Protein AF-A0A8T7LBQ7-F1 (afdb_monomer)

Structure (mmCIF, N/CA/C/O backbone):
data_AF-A0A8T7LBQ7-F1
#
_entry.id   AF-A0A8T7LBQ7-F1
#
loop_
_atom_site.group_PDB
_atom_site.id
_atom_site.type_symbol
_atom_site.label_atom_id
_atom_site.label_alt_id
_atom_site.label_comp_id
_atom_site.label_asym_id
_atom_site.label_entity_id
_atom_site.label_seq_id
_atom_site.pdbx_PDB_ins_code
_atom_site.Cartn_x
_atom_site.Cartn_y
_atom_site.Cartn_z
_atom_site.occupancy
_atom_site.B_iso_or_equiv
_atom_site.auth_seq_id
_atom_site.auth_comp_id
_atom_site.auth_asym_id
_atom_site.auth_atom_id
_atom_site.pdbx_PDB_model_num
ATOM 1 N N . MET A 1 1 ? 9.293 5.428 31.052 1.00 44.25 1 MET A N 1
ATOM 2 C CA . MET A 1 1 ? 8.339 4.884 30.062 1.00 44.25 1 MET A CA 1
ATOM 3 C C . MET A 1 1 ? 6.969 4.914 30.709 1.00 44.25 1 MET A C 1
ATOM 5 O O . MET A 1 1 ? 6.793 4.224 31.703 1.00 44.25 1 MET A O 1
ATOM 9 N N . SER A 1 2 ? 6.061 5.776 30.248 1.00 57.84 2 SER A N 1
ATOM 10 C CA . SER A 1 2 ? 4.693 5.809 30.782 1.00 57.84 2 SER A CA 1
ATOM 11 C C . SER A 1 2 ? 4.003 4.496 30.410 1.00 57.84 2 SER A C 1
ATOM 13 O O . SER A 1 2 ? 3.991 4.146 29.229 1.00 57.84 2 SER A O 1
ATOM 15 N N . GLN A 1 3 ? 3.502 3.739 31.390 1.00 71.19 3 GLN A N 1
ATOM 16 C CA . GLN A 1 3 ? 2.643 2.592 31.101 1.00 71.19 3 GLN A CA 1
ATOM 17 C C . GLN A 1 3 ? 1.387 3.124 30.405 1.00 71.19 3 GLN A C 1
ATOM 19 O O . GLN A 1 3 ? 0.702 3.990 30.947 1.00 71.19 3 GLN A O 1
ATOM 24 N N . LEU A 1 4 ? 1.126 2.655 29.182 1.00 71.69 4 LEU A N 1
ATOM 25 C CA . LEU A 1 4 ? -0.116 2.968 28.479 1.00 71.69 4 LEU A CA 1
ATOM 26 C C . LEU A 1 4 ? -1.288 2.449 29.312 1.00 71.69 4 LEU A C 1
ATOM 28 O O . LEU A 1 4 ? -1.227 1.334 29.835 1.00 71.69 4 LEU A O 1
ATOM 32 N N . ASP A 1 5 ? -2.343 3.248 29.431 1.00 88.44 5 ASP A N 1
ATOM 33 C CA . ASP A 1 5 ? -3.534 2.822 30.147 1.00 88.44 5 ASP A CA 1
ATOM 34 C C . ASP A 1 5 ? -4.197 1.621 29.429 1.00 88.44 5 ASP A C 1
ATOM 36 O O . ASP A 1 5 ? -4.057 1.459 28.206 1.00 88.44 5 ASP A O 1
ATOM 40 N N . PRO A 1 6 ? -4.925 0.756 30.159 1.00 87.94 6 PRO A N 1
ATOM 41 C CA . PRO A 1 6 ? -5.512 -0.457 29.590 1.00 87.94 6 PRO A CA 1
ATOM 42 C C . PRO A 1 6 ? -6.452 -0.218 28.399 1.00 87.94 6 PRO A C 1
ATOM 44 O O . PRO A 1 6 ? -6.547 -1.075 27.517 1.00 87.94 6 PRO A O 1
ATOM 47 N N . VAL A 1 7 ? -7.135 0.931 28.341 1.00 88.19 7 VAL A N 1
ATOM 48 C CA . VAL A 1 7 ? -8.063 1.265 27.250 1.00 88.19 7 VAL A CA 1
ATOM 49 C C . VAL A 1 7 ? -7.281 1.578 25.980 1.00 88.19 7 VAL A C 1
ATOM 51 O O . VAL A 1 7 ? -7.603 1.047 24.912 1.00 88.19 7 VAL A O 1
ATOM 54 N N . THR A 1 8 ? -6.217 2.373 26.093 1.00 88.81 8 THR A N 1
ATOM 55 C CA . THR A 1 8 ? -5.307 2.647 24.976 1.00 88.81 8 THR A CA 1
ATOM 56 C C . THR A 1 8 ? -4.661 1.362 24.463 1.00 88.81 8 THR A C 1
ATOM 58 O O . THR A 1 8 ? -4.664 1.118 23.257 1.00 88.81 8 THR A O 1
ATOM 61 N N . LEU A 1 9 ? -4.189 0.484 25.353 1.00 91.56 9 LEU A N 1
ATOM 62 C CA . LEU A 1 9 ? -3.592 -0.791 24.946 1.00 91.56 9 LEU A CA 1
ATOM 63 C C . LEU A 1 9 ? -4.595 -1.693 24.207 1.00 91.56 9 LEU A C 1
ATOM 65 O O . LEU A 1 9 ? -4.265 -2.249 23.157 1.00 91.56 9 LEU A O 1
ATOM 69 N N . LYS A 1 10 ? -5.830 -1.802 24.715 1.00 92.75 10 LYS A N 1
ATOM 70 C CA . LYS A 1 10 ? -6.910 -2.557 24.059 1.00 92.75 10 LYS A CA 1
ATOM 71 C C . LYS A 1 10 ? -7.192 -2.013 22.657 1.00 92.75 10 LYS A C 1
ATOM 73 O O . LYS A 1 10 ? -7.323 -2.795 21.716 1.00 92.75 10 LYS A O 1
ATOM 78 N N . ARG A 1 11 ? -7.253 -0.686 22.506 1.00 93.69 11 ARG A N 1
ATOM 79 C CA . ARG A 1 11 ? -7.485 -0.015 21.218 1.00 93.69 11 ARG A CA 1
ATOM 80 C C . ARG A 1 11 ? -6.364 -0.292 20.219 1.00 93.69 11 ARG A C 1
ATOM 82 O O . ARG A 1 11 ? -6.652 -0.670 19.088 1.00 93.69 11 ARG A O 1
ATOM 89 N N . GLU A 1 12 ? -5.108 -0.136 20.629 1.00 94.44 12 GLU A N 1
ATOM 90 C CA . GLU A 1 12 ? -3.945 -0.377 19.764 1.00 94.44 12 GLU A CA 1
ATOM 91 C C . GLU A 1 12 ? -3.849 -1.844 19.326 1.00 94.44 12 GLU A C 1
ATOM 93 O O . GLU A 1 12 ? -3.600 -2.127 18.153 1.00 94.44 12 GLU A O 1
ATOM 98 N N . LEU A 1 13 ? -4.114 -2.788 20.237 1.00 95.25 13 LEU A N 1
ATOM 99 C CA . LEU A 1 13 ? -4.147 -4.211 19.904 1.00 95.25 13 LEU A CA 1
ATOM 100 C C . LEU A 1 13 ? -5.275 -4.536 18.919 1.00 95.25 13 LEU A C 1
ATOM 102 O O . LEU A 1 13 ? -5.048 -5.253 17.944 1.00 95.25 13 LEU A O 1
ATOM 106 N N . ALA A 1 14 ? -6.473 -3.993 19.150 1.00 96.50 14 ALA A N 1
ATOM 107 C CA . ALA A 1 14 ? -7.610 -4.194 18.261 1.00 96.50 14 ALA A CA 1
ATOM 108 C C . ALA A 1 14 ? -7.343 -3.618 16.864 1.00 96.50 14 ALA A C 1
ATOM 110 O O . ALA A 1 14 ? -7.631 -4.289 15.876 1.00 96.50 14 ALA A O 1
ATOM 111 N N . LEU A 1 15 ? -6.740 -2.428 16.785 1.00 97.00 15 LEU A N 1
ATOM 112 C CA . LEU A 1 15 ? -6.336 -1.799 15.528 1.00 97.00 15 LEU A CA 1
ATOM 113 C C . LEU A 1 15 ? -5.308 -2.643 14.785 1.00 97.00 15 LEU A C 1
ATOM 115 O O . LEU A 1 15 ? -5.480 -2.896 13.596 1.00 97.00 15 LEU A O 1
ATOM 119 N N . LYS A 1 16 ? -4.266 -3.113 15.477 1.00 96.50 16 LYS A N 1
ATOM 120 C CA . LYS A 1 16 ? -3.258 -3.984 14.871 1.00 96.50 16 LYS A CA 1
ATOM 121 C C . LYS A 1 16 ? -3.901 -5.238 14.280 1.00 96.50 16 LYS A C 1
ATOM 123 O O . LYS A 1 16 ? -3.696 -5.527 13.113 1.00 96.50 16 LYS A O 1
ATOM 128 N N . GLN A 1 17 ? -4.716 -5.938 15.061 1.00 96.81 17 GLN A N 1
ATOM 129 C CA . GLN A 1 17 ? -5.381 -7.160 14.610 1.00 96.81 17 GLN A CA 1
ATOM 130 C C . GLN A 1 17 ? -6.350 -6.911 13.448 1.00 96.81 17 GLN A C 1
ATOM 132 O O . GLN A 1 17 ? -6.439 -7.747 12.559 1.00 96.81 17 GLN A O 1
ATOM 137 N N . ALA A 1 18 ? -7.066 -5.784 13.437 1.00 97.31 18 ALA A N 1
ATOM 138 C CA . ALA A 1 18 ? -7.942 -5.425 12.326 1.00 97.31 18 ALA A CA 1
ATOM 139 C C . ALA A 1 18 ? -7.136 -5.146 11.045 1.00 97.31 18 ALA A C 1
ATOM 141 O O . ALA A 1 18 ? -7.483 -5.652 9.984 1.00 97.31 18 ALA A O 1
ATOM 142 N N . LEU A 1 19 ? -6.010 -4.431 11.142 1.00 97.44 19 LEU A N 1
ATOM 143 C CA . LEU A 1 19 ? -5.082 -4.248 10.019 1.00 97.44 19 LEU A CA 1
ATOM 144 C C . LEU A 1 19 ? -4.471 -5.575 9.549 1.00 97.44 19 LEU A C 1
ATOM 146 O O . LEU A 1 19 ? -4.290 -5.764 8.349 1.00 97.44 19 LEU A O 1
ATOM 150 N N . ASP A 1 20 ? -4.181 -6.495 10.474 1.00 96.25 20 ASP A N 1
ATOM 151 C CA . ASP A 1 20 ? -3.604 -7.804 10.156 1.00 96.25 20 ASP A CA 1
ATOM 152 C C . ASP A 1 20 ? -4.544 -8.640 9.256 1.00 96.25 20 ASP A C 1
ATOM 154 O O . ASP A 1 20 ? -4.074 -9.422 8.432 1.00 96.25 20 ASP A O 1
ATOM 158 N N . THR A 1 21 ? -5.865 -8.422 9.326 1.00 95.88 21 THR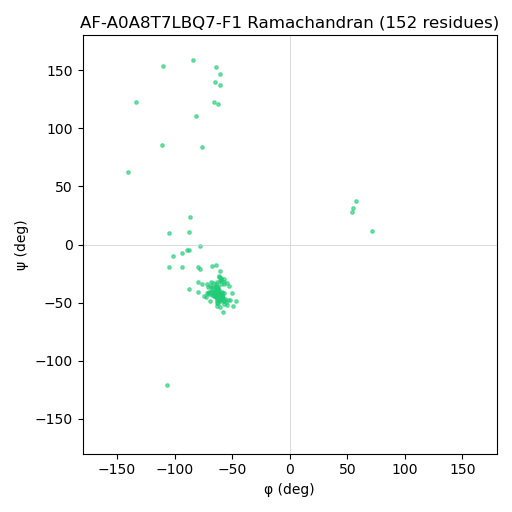 A N 1
ATOM 159 C CA . THR A 1 21 ? -6.833 -9.077 8.417 1.00 95.88 21 THR A CA 1
ATOM 160 C C . THR A 1 21 ? -6.723 -8.618 6.963 1.00 95.88 21 THR A C 1
ATOM 162 O O . THR A 1 21 ? -7.193 -9.305 6.063 1.00 95.88 21 THR A O 1
ATOM 165 N N . GLN A 1 22 ? -6.086 -7.472 6.717 1.00 96.56 22 GLN A N 1
ATOM 166 C CA . GLN A 1 22 ? -5.944 -6.890 5.383 1.00 96.56 22 GLN A CA 1
ATOM 167 C 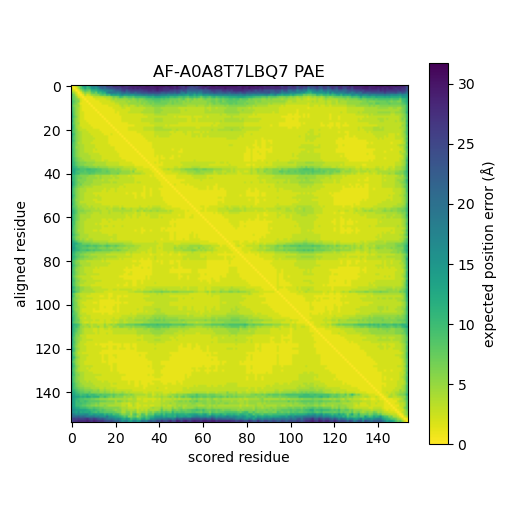C . GLN A 1 22 ? -4.635 -7.308 4.698 1.00 96.56 22 GLN A C 1
ATOM 169 O O . GLN A 1 22 ? -4.432 -6.988 3.527 1.00 96.56 22 GLN A O 1
ATOM 174 N N . LEU A 1 23 ? -3.719 -7.992 5.397 1.00 95.56 23 LEU A N 1
ATOM 175 C CA . LEU A 1 23 ? -2.348 -8.193 4.910 1.00 95.56 23 LEU A CA 1
ATOM 176 C C . LEU A 1 23 ? -2.283 -8.978 3.602 1.00 95.56 23 LEU A C 1
ATOM 178 O O . LEU A 1 23 ? -1.552 -8.561 2.707 1.00 95.56 23 LEU A O 1
ATOM 182 N N . ASP A 1 24 ? -3.058 -10.052 3.456 1.00 95.75 24 ASP A N 1
ATOM 183 C CA . ASP A 1 24 ? -3.039 -10.864 2.235 1.00 95.75 24 ASP A CA 1
ATOM 184 C C . ASP A 1 24 ? -3.501 -10.048 1.022 1.00 95.75 24 ASP A C 1
ATOM 186 O O . ASP A 1 24 ? -2.824 -10.009 -0.008 1.00 95.75 24 ASP A O 1
ATOM 190 N N . ALA A 1 25 ? -4.590 -9.288 1.174 1.00 95.44 25 ALA A N 1
ATOM 191 C CA . ALA A 1 25 ? -5.081 -8.389 0.134 1.00 95.44 25 ALA A CA 1
ATOM 192 C C . ALA A 1 25 ? -4.063 -7.283 -0.200 1.00 95.44 25 ALA A C 1
ATOM 194 O O . ALA A 1 25 ? -3.861 -6.952 -1.372 1.00 95.44 25 ALA A O 1
ATOM 195 N N . LEU A 1 26 ? -3.380 -6.724 0.806 1.00 97.06 26 LEU A N 1
ATOM 196 C CA . LEU A 1 26 ? -2.327 -5.724 0.603 1.00 97.06 26 LEU A CA 1
ATOM 197 C C . LEU A 1 26 ? -1.122 -6.305 -0.141 1.00 97.06 26 LEU A C 1
ATOM 199 O O . LEU A 1 26 ? -0.591 -5.643 -1.030 1.00 97.06 26 LEU A O 1
ATOM 203 N N . VAL A 1 27 ? -0.699 -7.527 0.195 1.00 96.88 27 VAL A N 1
ATOM 204 C CA . VAL A 1 27 ? 0.396 -8.232 -0.487 1.00 96.88 27 VAL A CA 1
ATOM 205 C C . VAL A 1 27 ? 0.035 -8.490 -1.946 1.00 96.88 27 VAL A C 1
ATOM 207 O O . VAL A 1 27 ? 0.844 -8.214 -2.829 1.00 96.88 27 VAL A O 1
ATOM 210 N N . GLN A 1 28 ? -1.185 -8.952 -2.224 1.00 95.81 28 GLN A N 1
ATOM 211 C CA . GLN A 1 28 ? -1.652 -9.169 -3.594 1.00 95.81 28 GLN A CA 1
ATOM 212 C C . GLN A 1 28 ? -1.669 -7.868 -4.405 1.00 95.81 28 GLN A C 1
ATOM 214 O O . GLN A 1 28 ? -1.132 -7.831 -5.513 1.00 95.81 28 GLN A O 1
ATOM 219 N N . ARG A 1 29 ? -2.231 -6.781 -3.856 1.00 96.69 29 ARG A N 1
ATOM 220 C CA . ARG A 1 29 ? -2.217 -5.456 -4.505 1.00 96.69 29 ARG A CA 1
ATOM 221 C C . ARG A 1 29 ? -0.791 -4.976 -4.766 1.00 96.69 29 ARG A C 1
ATOM 223 O O . ARG A 1 29 ? -0.467 -4.572 -5.878 1.00 96.69 29 ARG A O 1
ATOM 230 N N . ALA A 1 30 ? 0.082 -5.087 -3.768 1.00 97.50 30 ALA A N 1
ATOM 231 C CA . ALA A 1 30 ? 1.482 -4.700 -3.885 1.00 97.50 30 ALA A CA 1
ATOM 232 C C . ALA A 1 30 ? 2.216 -5.485 -4.981 1.00 97.50 30 ALA A C 1
ATOM 234 O O . ALA A 1 30 ? 2.941 -4.891 -5.777 1.00 97.50 30 ALA A O 1
ATOM 235 N N . ASN A 1 31 ? 2.004 -6.800 -5.067 1.00 97.44 31 ASN A N 1
ATOM 236 C CA . ASN A 1 31 ? 2.598 -7.623 -6.118 1.00 97.44 31 ASN A CA 1
ATOM 237 C C . ASN A 1 31 ? 2.096 -7.202 -7.505 1.00 97.44 31 ASN A C 1
ATOM 239 O O . ASN A 1 31 ? 2.912 -7.031 -8.408 1.00 97.44 31 ASN A O 1
ATOM 243 N N . ARG A 1 32 ? 0.790 -6.944 -7.669 1.00 96.62 32 ARG A N 1
ATOM 244 C CA . ARG A 1 32 ? 0.221 -6.430 -8.931 1.00 96.62 32 ARG A CA 1
ATOM 245 C C . ARG A 1 32 ? 0.841 -5.102 -9.351 1.00 96.62 32 ARG A C 1
ATOM 247 O O . ARG A 1 32 ? 1.227 -4.961 -10.509 1.00 96.62 32 ARG A O 1
ATOM 254 N N . ALA A 1 33 ? 1.019 -4.178 -8.412 1.00 96.94 33 ALA A N 1
ATOM 255 C CA . ALA A 1 33 ? 1.692 -2.914 -8.682 1.00 96.94 33 ALA A CA 1
ATOM 256 C C . ALA A 1 33 ? 3.145 -3.126 -9.132 1.00 96.94 33 ALA A C 1
ATOM 258 O O . ALA A 1 33 ? 3.604 -2.502 -10.088 1.00 96.94 33 ALA A O 1
ATOM 259 N N . VAL A 1 34 ? 3.868 -4.043 -8.485 1.00 97.38 34 VAL A N 1
ATOM 260 C CA . VAL A 1 34 ? 5.259 -4.363 -8.832 1.00 97.38 34 VAL A CA 1
ATOM 261 C C . VAL A 1 34 ? 5.380 -5.052 -10.191 1.00 97.38 34 VAL A C 1
ATOM 263 O O . VAL A 1 34 ? 6.353 -4.803 -10.897 1.00 97.38 34 VAL A O 1
ATOM 266 N N . LEU A 1 35 ? 4.401 -5.850 -10.618 1.00 96.25 35 LEU A N 1
ATOM 267 C CA . LEU A 1 35 ? 4.412 -6.472 -11.949 1.00 96.25 35 LEU A CA 1
ATOM 268 C C . LEU A 1 35 ? 4.456 -5.441 -13.086 1.00 96.25 35 LEU A C 1
ATOM 270 O O . LEU A 1 35 ? 5.055 -5.704 -14.127 1.00 96.25 35 LEU A O 1
ATOM 274 N N . VAL A 1 36 ? 3.914 -4.236 -12.873 1.00 95.44 36 VAL A N 1
ATOM 275 C CA . VAL A 1 36 ? 4.018 -3.117 -13.830 1.00 95.44 36 VAL A CA 1
ATOM 276 C C . VAL A 1 36 ? 5.481 -2.710 -14.081 1.00 95.44 36 VAL A C 1
ATOM 278 O O . VAL A 1 36 ? 5.800 -2.138 -15.123 1.00 95.44 36 VAL A O 1
ATOM 281 N N . LEU A 1 37 ? 6.387 -3.019 -13.149 1.00 95.31 37 LEU A N 1
ATOM 282 C CA . LEU A 1 37 ? 7.803 -2.662 -13.212 1.00 95.31 37 LEU A CA 1
ATOM 283 C C . LEU A 1 37 ? 8.689 -3.697 -13.912 1.00 95.31 37 LEU A C 1
ATOM 285 O O . LEU A 1 37 ? 9.870 -3.400 -14.093 1.00 95.31 37 LEU A O 1
ATOM 289 N N . GLU A 1 38 ? 8.172 -4.858 -14.324 1.00 93.38 38 GLU A N 1
ATOM 290 C CA . GLU A 1 38 ? 8.970 -5.974 -14.866 1.00 93.38 38 GLU A CA 1
ATOM 291 C C . GLU A 1 38 ? 9.941 -5.548 -15.979 1.00 93.38 38 GLU A C 1
ATOM 293 O O . GLU A 1 38 ? 11.099 -5.955 -16.003 1.00 93.38 38 GLU A O 1
ATOM 298 N N . LYS A 1 39 ? 9.482 -4.683 -16.888 1.00 89.69 39 LYS A N 1
ATOM 299 C CA . LYS A 1 39 ? 10.278 -4.181 -18.023 1.00 89.69 39 LYS A CA 1
ATOM 300 C C . LYS A 1 39 ? 10.765 -2.745 -17.826 1.00 89.69 39 LYS A C 1
ATOM 302 O O . LYS A 1 39 ? 11.241 -2.112 -18.766 1.00 89.69 39 LYS A O 1
ATOM 307 N N . SER A 1 40 ? 10.600 -2.203 -16.624 1.00 91.06 40 SER A N 1
ATOM 308 C CA . SER A 1 40 ? 10.973 -0.828 -16.307 1.00 91.06 40 SER A CA 1
ATOM 309 C C . SER A 1 40 ? 12.456 -0.712 -15.943 1.00 91.06 40 SER A C 1
ATOM 311 O O . SER A 1 40 ? 13.087 -1.658 -15.476 1.00 91.06 40 SER A O 1
ATOM 313 N N . ARG A 1 41 ? 13.001 0.503 -16.070 1.00 92.50 41 ARG A N 1
ATOM 314 C CA . ARG A 1 41 ? 14.323 0.875 -15.532 1.00 92.50 41 ARG A CA 1
ATOM 315 C C . ARG A 1 41 ? 14.251 1.342 -14.074 1.00 92.50 41 ARG A C 1
ATOM 317 O O . ARG A 1 41 ? 15.069 2.148 -13.641 1.00 92.50 41 ARG A O 1
ATOM 324 N N . MET A 1 42 ? 13.217 0.935 -13.339 1.00 96.31 42 MET A N 1
ATOM 325 C CA . MET A 1 42 ? 13.078 1.304 -11.935 1.00 96.31 42 MET A CA 1
ATOM 326 C C . MET A 1 42 ? 14.220 0.691 -11.128 1.00 96.31 42 MET A C 1
ATOM 328 O O . MET A 1 42 ? 14.588 -0.460 -11.348 1.00 96.31 42 MET A O 1
ATOM 332 N N . GLU A 1 43 ? 14.756 1.448 -10.178 1.00 96.25 43 GLU A N 1
ATOM 333 C CA . GLU A 1 43 ? 15.803 0.991 -9.264 1.00 96.25 43 GLU A CA 1
ATOM 334 C C . GLU A 1 43 ? 15.256 0.837 -7.846 1.00 96.25 43 GLU A C 1
ATOM 336 O O . GLU A 1 43 ? 14.300 1.518 -7.468 1.00 96.25 43 GLU A O 1
ATOM 341 N N . GLU A 1 44 ? 15.863 -0.041 -7.037 1.00 96.69 44 GLU A N 1
ATOM 342 C CA . GLU A 1 44 ? 15.426 -0.301 -5.651 1.00 96.69 44 GLU A CA 1
ATOM 343 C C . GLU A 1 44 ? 15.359 0.992 -4.821 1.00 96.69 44 GLU A C 1
ATOM 345 O O . GLU A 1 44 ? 14.487 1.168 -3.968 1.00 96.69 44 GLU A O 1
ATOM 350 N N . SER A 1 45 ? 16.256 1.942 -5.105 1.00 96.75 45 SER A N 1
ATOM 351 C CA . SER A 1 45 ? 16.267 3.264 -4.478 1.00 96.75 45 SER A CA 1
ATOM 352 C C . SER A 1 45 ? 14.989 4.065 -4.739 1.00 96.75 45 SER A C 1
ATOM 354 O O . SER A 1 45 ? 14.581 4.823 -3.864 1.00 96.75 45 SER A O 1
ATOM 356 N N . GLY A 1 46 ? 14.328 3.881 -5.886 1.00 96.69 46 GLY A N 1
ATOM 357 C CA . GLY A 1 46 ? 13.077 4.557 -6.225 1.00 96.69 46 GLY A CA 1
ATOM 358 C C . GLY A 1 46 ? 11.943 4.176 -5.275 1.00 96.69 46 GLY A C 1
ATOM 359 O O . GLY A 1 46 ? 11.344 5.051 -4.647 1.00 96.69 46 GLY A O 1
ATOM 360 N N . LEU A 1 47 ? 11.694 2.873 -5.109 1.00 97.56 47 LEU A N 1
ATOM 361 C CA . LEU A 1 47 ? 10.648 2.373 -4.207 1.00 97.56 47 LEU A CA 1
ATOM 362 C C . LEU A 1 47 ? 11.010 2.578 -2.736 1.00 97.56 47 LEU A C 1
ATOM 364 O O . LEU A 1 47 ? 10.143 2.946 -1.943 1.00 97.56 47 LEU A O 1
ATOM 368 N N . ARG A 1 48 ? 12.288 2.428 -2.374 1.00 98.38 48 ARG A N 1
ATOM 369 C CA . ARG A 1 48 ? 12.759 2.721 -1.016 1.00 98.38 48 ARG A CA 1
ATOM 370 C C . ARG A 1 48 ? 12.527 4.183 -0.640 1.00 98.38 48 ARG A C 1
ATOM 372 O O . ARG A 1 48 ? 12.055 4.456 0.458 1.00 98.38 48 ARG A O 1
ATOM 379 N N . ASN A 1 49 ? 12.818 5.121 -1.542 1.00 98.38 49 ASN A N 1
ATOM 380 C CA . ASN A 1 49 ? 12.586 6.544 -1.294 1.00 98.38 49 ASN A CA 1
ATOM 381 C C . ASN A 1 49 ? 11.090 6.859 -1.177 1.00 98.38 49 ASN A C 1
ATOM 383 O O . ASN A 1 49 ? 10.708 7.602 -0.277 1.00 98.38 49 ASN A O 1
ATOM 387 N N . LEU A 1 50 ? 10.247 6.255 -2.023 1.00 98.44 50 LEU A N 1
ATOM 388 C CA . LEU A 1 50 ? 8.791 6.376 -1.912 1.00 98.44 50 LEU A CA 1
ATOM 389 C C . LEU A 1 50 ? 8.283 5.887 -0.546 1.00 98.44 50 LEU A C 1
ATOM 391 O O . LEU A 1 50 ? 7.525 6.595 0.120 1.00 98.44 50 LEU A O 1
ATOM 395 N N . LEU A 1 51 ? 8.726 4.705 -0.108 1.00 98.56 51 LEU A N 1
ATOM 396 C CA . LEU A 1 51 ? 8.376 4.162 1.204 1.00 98.56 51 LEU A CA 1
ATOM 397 C C . LEU A 1 51 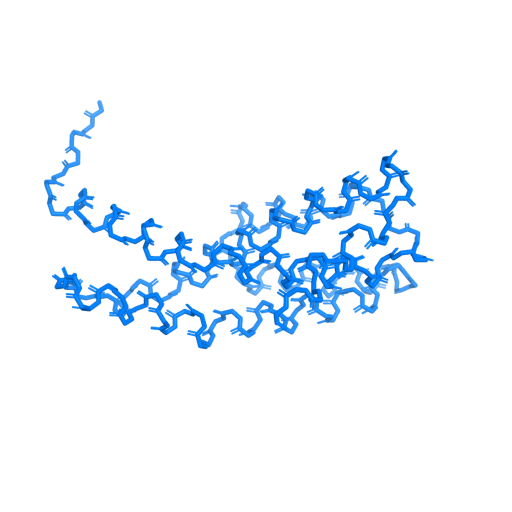? 8.834 5.096 2.330 1.00 98.56 51 LEU A C 1
ATOM 399 O O . LEU A 1 51 ? 8.043 5.410 3.214 1.00 98.56 51 LEU A O 1
ATOM 403 N N . ASN A 1 52 ? 10.075 5.582 2.280 1.00 98.56 52 ASN A N 1
ATOM 404 C CA . ASN A 1 52 ? 10.593 6.513 3.282 1.00 98.56 52 ASN A CA 1
ATOM 405 C C . ASN A 1 52 ? 9.755 7.796 3.345 1.00 98.56 52 ASN A C 1
ATOM 407 O O . ASN A 1 52 ? 9.346 8.195 4.429 1.00 98.56 52 ASN A O 1
ATOM 411 N N . THR A 1 53 ? 9.393 8.382 2.197 1.00 98.50 53 THR A N 1
ATOM 412 C CA . THR A 1 53 ? 8.510 9.559 2.151 1.00 98.50 53 THR A CA 1
ATOM 413 C C . THR A 1 53 ? 7.151 9.286 2.805 1.00 98.50 53 THR A C 1
ATOM 415 O O . THR A 1 53 ? 6.635 10.134 3.534 1.00 98.50 53 THR A O 1
ATOM 418 N N . ALA A 1 54 ? 6.560 8.108 2.591 1.00 98.06 54 ALA A N 1
ATOM 419 C CA . ALA A 1 54 ? 5.298 7.726 3.230 1.00 98.06 54 ALA A CA 1
ATOM 420 C C . ALA A 1 54 ? 5.427 7.491 4.746 1.00 98.06 54 ALA A C 1
ATOM 422 O O . ALA A 1 54 ? 4.511 7.812 5.509 1.0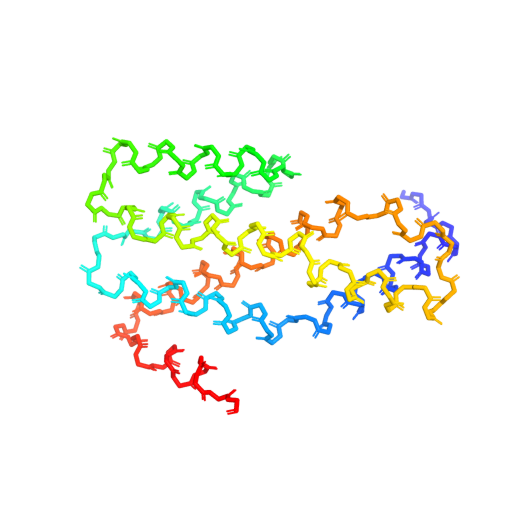0 98.06 54 ALA A O 1
ATOM 423 N N . MET A 1 55 ? 6.558 6.942 5.194 1.00 97.94 55 MET A N 1
ATOM 424 C CA . MET A 1 55 ? 6.838 6.716 6.613 1.00 97.94 55 MET A CA 1
ATOM 425 C C . MET A 1 55 ? 7.102 8.024 7.363 1.00 97.94 55 MET A C 1
ATOM 427 O O . MET A 1 55 ? 6.595 8.195 8.467 1.00 97.94 55 MET A O 1
ATOM 431 N N . GLU A 1 56 ? 7.855 8.945 6.762 1.00 97.69 56 GLU A N 1
ATOM 432 C CA . GLU A 1 56 ? 8.226 10.231 7.364 1.00 97.69 56 GLU A CA 1
ATOM 433 C C . GLU A 1 56 ? 7.059 11.219 7.390 1.00 97.69 56 GLU A C 1
ATOM 435 O O . GLU A 1 56 ? 6.829 11.880 8.400 1.00 97.69 56 GLU A O 1
ATOM 440 N N . SER A 1 57 ? 6.306 11.323 6.290 1.00 97.12 57 SER A N 1
ATOM 441 C CA . SER A 1 57 ? 5.216 12.300 6.194 1.00 97.12 57 SER A CA 1
ATOM 442 C C . SER A 1 57 ? 3.936 11.852 6.892 1.00 97.12 57 SER A C 1
ATOM 444 O O . SER A 1 57 ? 3.167 12.696 7.346 1.00 97.12 57 SER A O 1
ATOM 446 N N . GLY A 1 58 ? 3.660 10.541 6.916 1.00 95.44 58 GLY A N 1
ATOM 447 C CA . GLY A 1 58 ? 2.376 10.012 7.374 1.00 95.44 58 GLY A CA 1
ATOM 448 C C . GLY A 1 58 ? 1.174 10.627 6.646 1.00 95.44 58 GLY A C 1
ATOM 449 O O . GLY A 1 58 ? 0.104 10.733 7.238 1.00 95.44 58 GLY A O 1
ATOM 450 N N . SER A 1 59 ? 1.343 11.077 5.396 1.00 96.31 59 SER A N 1
ATOM 451 C CA . SER A 1 59 ? 0.330 11.837 4.661 1.00 96.31 59 SER A CA 1
ATOM 452 C C .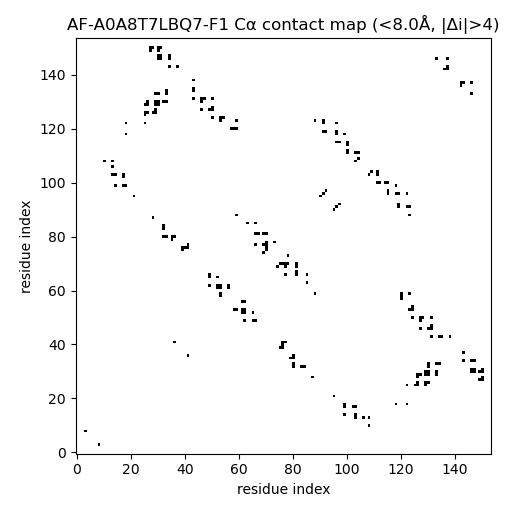 SER A 1 59 ? 0.155 11.312 3.246 1.00 96.31 59 SER A C 1
ATOM 454 O O . SER A 1 59 ? 1.091 11.311 2.446 1.00 96.31 59 SER A O 1
ATOM 456 N N . PHE A 1 60 ? -1.083 10.930 2.930 1.00 95.81 60 PHE A N 1
ATOM 457 C CA . PHE A 1 60 ? -1.472 10.496 1.594 1.00 95.81 60 PHE A CA 1
ATOM 458 C C . PHE A 1 60 ? -1.103 11.533 0.524 1.00 95.81 60 PHE A C 1
ATOM 460 O O . PHE A 1 60 ? -0.473 11.186 -0.471 1.00 95.81 60 PHE A O 1
ATOM 467 N N . GLU A 1 61 ? -1.428 12.811 0.740 1.00 96.94 61 GLU A N 1
ATOM 468 C CA . GLU A 1 61 ? -1.201 13.850 -0.272 1.00 96.94 61 GLU A CA 1
ATOM 469 C C . GLU A 1 61 ? 0.285 14.115 -0.515 1.00 96.94 61 GLU A C 1
ATOM 471 O O . GLU A 1 61 ? 0.703 14.302 -1.657 1.00 96.94 61 GLU A O 1
ATOM 476 N N . VAL A 1 62 ? 1.110 14.071 0.536 1.00 98.19 62 VAL A N 1
ATOM 477 C CA . VAL A 1 62 ? 2.566 14.223 0.393 1.00 98.19 62 VAL A CA 1
ATOM 478 C C . VAL A 1 62 ? 3.146 13.046 -0.390 1.00 98.19 62 VAL A C 1
ATOM 480 O O . VAL A 1 62 ? 3.924 13.252 -1.323 1.00 98.19 62 VAL A O 1
ATOM 483 N N . THR A 1 63 ? 2.727 11.818 -0.074 1.00 98.38 63 THR A N 1
ATOM 484 C CA . THR A 1 63 ? 3.141 10.613 -0.804 1.00 98.38 63 THR A CA 1
ATOM 485 C C . THR A 1 63 ? 2.680 10.638 -2.263 1.00 98.38 63 THR A C 1
ATOM 487 O O . THR A 1 63 ? 3.485 10.405 -3.165 1.00 98.38 63 THR A O 1
ATOM 490 N N . ALA A 1 64 ? 1.418 10.980 -2.530 1.00 98.12 64 ALA A N 1
ATOM 491 C CA . ALA A 1 64 ? 0.887 11.086 -3.885 1.00 98.12 64 ALA A CA 1
ATOM 492 C C . ALA A 1 64 ? 1.607 12.182 -4.685 1.00 98.12 64 ALA A C 1
ATOM 494 O O . ALA A 1 64 ? 1.952 11.982 -5.851 1.00 98.12 64 ALA A O 1
ATOM 495 N N . ASN A 1 65 ? 1.899 13.326 -4.062 1.00 98.56 65 ASN A N 1
ATOM 496 C CA . ASN A 1 65 ? 2.635 14.403 -4.712 1.00 98.56 65 ASN A CA 1
ATOM 497 C C . ASN A 1 65 ? 4.092 14.023 -5.014 1.00 98.56 65 ASN A C 1
ATOM 499 O O . ASN A 1 65 ? 4.600 14.368 -6.079 1.00 98.56 65 ASN A O 1
ATOM 503 N N . PHE A 1 66 ? 4.747 13.253 -4.139 1.00 98.44 66 PHE A N 1
ATOM 504 C CA . PHE A 1 66 ? 6.061 12.682 -4.437 1.00 98.44 66 PHE A CA 1
ATOM 505 C C . PHE A 1 66 ? 6.013 11.808 -5.696 1.00 98.44 66 PHE A C 1
ATOM 507 O O . PHE A 1 66 ? 6.852 11.966 -6.580 1.00 98.44 66 PHE A O 1
ATOM 514 N N . ILE A 1 67 ? 5.007 10.937 -5.829 1.00 98.44 67 ILE A N 1
ATOM 515 C CA . ILE A 1 67 ? 4.842 10.097 -7.024 1.00 98.44 67 ILE A CA 1
ATOM 516 C C . ILE A 1 67 ? 4.618 10.963 -8.271 1.00 98.44 67 ILE A C 1
ATOM 518 O O . ILE A 1 67 ? 5.292 10.761 -9.281 1.00 98.44 67 ILE A O 1
ATOM 522 N N . ARG A 1 68 ? 3.736 11.970 -8.202 1.00 98.50 68 ARG A N 1
ATOM 523 C CA . ARG A 1 68 ? 3.496 12.918 -9.309 1.00 98.50 68 ARG A CA 1
ATOM 524 C C . ARG A 1 68 ? 4.781 13.635 -9.730 1.00 98.50 68 ARG A C 1
ATOM 526 O O . ARG A 1 68 ? 5.059 13.748 -10.923 1.00 98.50 68 ARG A O 1
ATOM 533 N N . TYR A 1 69 ? 5.600 14.051 -8.766 1.00 98.38 69 TYR A N 1
ATOM 534 C CA . TYR A 1 69 ? 6.912 14.635 -9.033 1.00 98.38 69 TYR A CA 1
ATOM 535 C C . TYR A 1 69 ? 7.852 13.648 -9.745 1.00 98.38 69 TYR A C 1
ATOM 537 O O . TYR A 1 69 ? 8.485 14.016 -10.736 1.00 98.38 69 TYR A O 1
ATOM 545 N N . GLN A 1 70 ? 7.912 12.384 -9.309 1.00 98.12 70 GLN A N 1
ATOM 546 C CA . GLN A 1 70 ? 8.730 11.363 -9.976 1.00 98.12 70 GLN A CA 1
ATOM 547 C C . GLN A 1 70 ? 8.260 11.078 -11.411 1.00 98.12 70 GLN A C 1
ATOM 549 O O . GLN A 1 70 ? 9.094 10.923 -12.304 1.00 98.12 70 GLN A O 1
ATOM 554 N N . ILE A 1 71 ? 6.944 11.080 -11.659 1.00 97.88 71 ILE A N 1
ATOM 555 C CA . ILE A 1 71 ? 6.372 10.974 -13.012 1.00 97.88 71 ILE A CA 1
ATOM 556 C C . ILE A 1 71 ? 6.844 12.140 -13.889 1.00 97.88 71 ILE A C 1
ATOM 558 O O . ILE A 1 71 ? 7.244 11.917 -15.030 1.00 97.88 71 ILE A O 1
ATOM 562 N N . GLY A 1 72 ? 6.837 13.370 -13.367 1.00 97.62 72 GLY A N 1
ATOM 563 C CA . GLY A 1 72 ? 7.320 14.545 -14.099 1.00 97.62 72 GLY A CA 1
ATOM 564 C C . GLY A 1 72 ? 8.822 14.498 -14.398 1.00 97.62 72 GLY A C 1
ATOM 565 O O . GLY A 1 72 ? 9.248 14.906 -15.476 1.00 97.62 72 GLY A O 1
ATOM 566 N N . ARG A 1 73 ? 9.625 13.968 -13.467 1.00 96.62 73 ARG A N 1
ATOM 567 C CA . ARG A 1 73 ? 11.089 13.901 -13.585 1.00 96.62 73 ARG A CA 1
ATOM 568 C C . ARG A 1 73 ? 11.587 12.759 -14.476 1.00 96.62 73 ARG A C 1
ATOM 570 O O . ARG A 1 73 ? 12.542 12.951 -15.221 1.00 96.62 73 ARG A O 1
ATOM 577 N N . SER A 1 74 ? 10.970 11.584 -14.378 1.00 94.44 74 SER A N 1
ATOM 578 C CA . SER A 1 74 ? 11.427 10.347 -15.026 1.00 94.44 74 SER A CA 1
ATOM 579 C C . SER A 1 74 ? 10.237 9.553 -15.561 1.00 94.44 74 SER A C 1
ATOM 581 O O . SER A 1 74 ? 9.970 8.424 -15.138 1.00 94.44 74 SER A O 1
ATOM 583 N N . ARG A 1 75 ? 9.511 10.166 -16.500 1.00 92.00 75 ARG A N 1
ATOM 584 C CA . ARG A 1 75 ? 8.233 9.670 -17.025 1.00 92.00 75 ARG A CA 1
ATOM 585 C C . ARG A 1 75 ? 8.282 8.216 -17.493 1.00 92.00 75 ARG A C 1
ATOM 587 O O . ARG A 1 75 ? 7.430 7.436 -17.088 1.00 92.00 75 ARG A O 1
ATOM 594 N N . GLU A 1 76 ? 9.288 7.833 -18.276 1.00 91.56 76 GLU A N 1
ATOM 595 C CA . GLU A 1 76 ? 9.421 6.464 -18.809 1.00 91.56 76 GLU A CA 1
ATOM 596 C C . GLU A 1 76 ? 9.514 5.392 -17.713 1.00 91.56 76 GLU A C 1
ATOM 598 O O . GLU A 1 76 ? 9.052 4.270 -17.898 1.00 91.56 76 GLU A O 1
ATOM 603 N N . THR A 1 77 ? 10.081 5.740 -16.557 1.00 93.56 77 THR A N 1
ATOM 604 C CA . THR A 1 77 ? 10.248 4.821 -15.426 1.00 93.56 77 THR A CA 1
ATOM 605 C C . THR A 1 77 ? 9.023 4.805 -14.516 1.00 93.56 77 THR A C 1
ATOM 607 O O . THR A 1 77 ? 8.650 3.756 -13.998 1.00 93.56 77 THR A O 1
ATOM 610 N N . TRP A 1 78 ? 8.404 5.967 -14.295 1.00 96.88 78 TRP A N 1
ATOM 611 C CA . TRP A 1 78 ? 7.401 6.142 -13.244 1.00 96.88 78 TRP A CA 1
ATOM 612 C C . TRP A 1 78 ? 5.964 6.214 -13.737 1.00 96.88 78 TRP A C 1
ATOM 614 O O . TRP A 1 78 ? 5.074 6.030 -12.921 1.00 96.88 78 TRP A O 1
ATOM 624 N N . GLN A 1 79 ? 5.690 6.497 -15.012 1.00 95.44 79 GLN A N 1
ATOM 625 C CA . GLN A 1 79 ? 4.331 6.848 -15.431 1.00 95.44 79 GLN A CA 1
ATOM 626 C C . GLN A 1 79 ? 3.318 5.732 -15.152 1.00 95.44 79 GLN A C 1
ATOM 628 O O . GLN A 1 79 ? 2.308 5.993 -14.504 1.00 95.44 79 GLN A O 1
ATOM 633 N N . SER A 1 80 ? 3.564 4.506 -15.614 1.00 95.88 80 SER A N 1
ATOM 634 C CA . SER A 1 80 ? 2.599 3.412 -15.436 1.00 95.88 80 SER A CA 1
ATOM 635 C C . SER A 1 80 ? 2.491 2.987 -13.971 1.00 95.88 80 SER A C 1
ATOM 637 O O . SER A 1 80 ? 1.395 2.918 -13.424 1.00 95.88 80 SER A O 1
ATOM 639 N N . PHE A 1 81 ? 3.633 2.768 -13.315 1.00 97.19 81 PHE A N 1
ATOM 640 C CA . PHE A 1 81 ? 3.686 2.366 -11.909 1.00 97.19 81 PHE A CA 1
ATOM 641 C C . PHE A 1 81 ? 3.116 3.432 -10.972 1.00 97.19 81 PHE A C 1
ATOM 643 O O . PHE A 1 81 ? 2.334 3.128 -10.082 1.00 97.19 81 PHE A O 1
ATOM 650 N N . GLY A 1 82 ? 3.479 4.694 -11.180 1.00 97.75 82 GLY A N 1
ATOM 651 C CA . GLY A 1 82 ? 3.091 5.800 -10.319 1.00 97.75 82 GLY A CA 1
ATOM 652 C C . GLY A 1 82 ? 1.588 6.057 -10.329 1.00 97.75 82 GLY A C 1
ATOM 653 O O . GLY A 1 82 ? 1.006 6.205 -9.259 1.00 97.75 82 GLY A O 1
ATOM 654 N N . HIS A 1 83 ? 0.941 6.057 -11.500 1.00 98.00 83 HIS A N 1
ATOM 655 C CA . HIS A 1 83 ? -0.521 6.170 -11.553 1.00 98.00 83 HIS A CA 1
ATOM 656 C C . HIS A 1 83 ? -1.196 4.971 -10.882 1.00 98.00 83 HIS A C 1
ATOM 658 O O . HIS A 1 83 ? -2.065 5.171 -10.042 1.00 98.00 83 HIS A O 1
ATOM 664 N N . HIS A 1 84 ? -0.726 3.750 -11.164 1.00 97.94 84 HIS A N 1
ATOM 665 C CA . HIS A 1 84 ? -1.265 2.539 -10.544 1.00 97.94 84 HIS A CA 1
ATOM 666 C C . HIS A 1 84 ? -1.176 2.579 -9.011 1.00 97.94 84 HIS A C 1
ATOM 668 O O . HIS A 1 84 ? -2.154 2.314 -8.320 1.00 97.94 84 HIS A O 1
ATOM 674 N N . VAL A 1 85 ? -0.022 2.983 -8.471 1.00 98.25 85 VAL A N 1
ATOM 675 C CA . VAL A 1 85 ? 0.168 3.160 -7.027 1.00 98.25 85 VAL A CA 1
ATOM 676 C C . VAL A 1 85 ? -0.765 4.237 -6.480 1.00 98.25 85 VAL A C 1
ATOM 678 O O . VAL A 1 85 ? -1.384 4.016 -5.450 1.00 98.25 85 VAL A O 1
ATOM 681 N N . ILE A 1 86 ? -0.898 5.395 -7.136 1.00 98.44 86 ILE A N 1
ATOM 682 C CA . ILE A 1 86 ? -1.813 6.457 -6.679 1.00 98.44 86 ILE A CA 1
ATOM 683 C C . ILE A 1 86 ? -3.257 5.940 -6.600 1.00 98.44 86 ILE A C 1
ATOM 685 O O . ILE A 1 86 ? -3.931 6.195 -5.600 1.00 98.44 86 ILE A O 1
ATOM 689 N N . ASP A 1 87 ? -3.710 5.198 -7.609 1.00 98.25 87 ASP A N 1
ATOM 690 C CA . ASP A 1 87 ? -5.055 4.622 -7.644 1.00 98.25 87 ASP A CA 1
ATOM 691 C C . ASP A 1 87 ? -5.266 3.621 -6.498 1.00 98.25 87 ASP A C 1
ATOM 693 O O . ASP A 1 87 ? -6.274 3.695 -5.788 1.00 98.25 87 ASP A O 1
ATOM 697 N N . ASP A 1 88 ? -4.283 2.751 -6.246 1.00 98.00 88 ASP A N 1
ATOM 698 C CA . ASP A 1 88 ? -4.287 1.840 -5.099 1.00 98.00 88 ASP A CA 1
ATOM 699 C C . ASP A 1 88 ? -4.355 2.606 -3.773 1.00 98.00 88 ASP A C 1
ATOM 701 O O . ASP A 1 88 ? -5.181 2.289 -2.915 1.00 98.00 88 ASP A O 1
ATOM 705 N N . LEU A 1 89 ? -3.532 3.645 -3.599 1.00 97.88 89 LEU A N 1
ATOM 706 C CA . LEU A 1 89 ? -3.514 4.446 -2.376 1.00 97.88 89 LEU A CA 1
ATOM 707 C C . LEU A 1 89 ? -4.858 5.147 -2.129 1.00 97.88 89 LEU A C 1
ATOM 709 O O . LEU A 1 89 ? -5.312 5.195 -0.984 1.00 97.88 89 LEU A O 1
ATOM 713 N N . TYR A 1 90 ? -5.523 5.647 -3.176 1.00 97.38 90 TYR A N 1
ATOM 714 C CA . TYR A 1 90 ? -6.890 6.167 -3.070 1.00 97.38 90 TYR A CA 1
ATOM 715 C C . TYR A 1 90 ? -7.891 5.067 -2.701 1.00 97.38 90 TYR A C 1
ATOM 717 O O . TYR A 1 90 ? -8.757 5.286 -1.853 1.00 97.38 90 TYR A O 1
ATOM 725 N N . ALA A 1 91 ? -7.787 3.885 -3.314 1.00 97.31 91 ALA A N 1
ATOM 726 C CA . ALA A 1 91 ? -8.681 2.763 -3.042 1.00 97.31 91 ALA A CA 1
ATOM 727 C C . ALA A 1 91 ? -8.557 2.254 -1.598 1.00 97.31 91 ALA A C 1
ATOM 729 O O . ALA A 1 91 ? -9.568 1.914 -0.987 1.00 97.31 91 ALA A O 1
ATOM 730 N N . LEU A 1 92 ? -7.352 2.262 -1.020 1.00 97.38 92 LEU A N 1
ATOM 731 C CA . LEU A 1 92 ? -7.125 1.896 0.382 1.00 97.38 92 LEU A CA 1
ATOM 732 C C . LEU A 1 92 ? -7.863 2.810 1.368 1.00 97.38 92 LEU A C 1
ATOM 734 O O . LEU A 1 92 ? -8.217 2.357 2.453 1.00 97.38 92 LEU A O 1
ATOM 738 N N . GLY A 1 93 ? -8.130 4.067 0.999 1.00 94.19 93 GLY A N 1
ATOM 739 C CA . GLY A 1 93 ? -8.901 5.018 1.812 1.00 94.19 93 GLY A CA 1
ATOM 740 C C . GLY A 1 93 ? -10.418 4.805 1.775 1.00 94.19 93 GLY A C 1
ATOM 741 O O . GLY A 1 93 ? -11.150 5.559 2.416 1.00 94.19 93 GLY A O 1
ATOM 742 N N . LYS A 1 94 ? -10.892 3.814 1.008 1.00 95.69 94 LYS A N 1
ATOM 743 C CA . LYS A 1 94 ? -12.306 3.445 0.862 1.00 95.69 94 LYS A CA 1
ATOM 744 C C . LYS A 1 94 ? -12.580 2.133 1.606 1.00 95.69 94 LYS A C 1
ATOM 746 O O . LYS A 1 94 ? -12.317 2.064 2.802 1.00 95.69 94 LYS A O 1
ATOM 751 N N . GLU A 1 95 ? -13.057 1.104 0.903 1.00 93.81 95 GLU A N 1
ATOM 752 C CA . GLU A 1 95 ? -13.487 -0.184 1.465 1.00 93.81 95 GLU A CA 1
ATOM 753 C C . GLU A 1 95 ? -12.488 -0.782 2.470 1.00 93.81 95 GLU A C 1
ATOM 755 O O . GLU A 1 95 ? -12.908 -1.033 3.591 1.00 93.81 95 GLU A O 1
ATOM 760 N N . PRO A 1 96 ? -11.166 -0.875 2.207 1.00 96.25 96 PRO A N 1
ATOM 761 C CA . PRO A 1 96 ? -10.242 -1.469 3.181 1.00 96.25 96 PRO A CA 1
ATOM 762 C C . PRO A 1 96 ? -10.149 -0.688 4.499 1.00 96.25 96 PRO A C 1
ATOM 764 O O . PRO A 1 96 ? -9.936 -1.263 5.564 1.00 96.25 96 PRO A O 1
ATOM 767 N N . THR A 1 97 ? -10.297 0.639 4.447 1.00 97.62 97 THR A N 1
ATOM 768 C CA . THR A 1 97 ? -10.353 1.467 5.657 1.00 97.62 97 THR A CA 1
ATOM 769 C C . THR A 1 97 ? -11.679 1.267 6.391 1.00 97.62 97 THR A C 1
ATOM 771 O O . THR A 1 97 ? -11.676 1.149 7.616 1.00 97.62 97 THR A O 1
ATOM 774 N N . GLU A 1 98 ? -12.794 1.187 5.661 1.00 96.88 98 GLU A N 1
ATOM 775 C CA . GLU A 1 98 ? -14.119 0.922 6.237 1.00 96.88 98 GLU A CA 1
ATOM 776 C C . GLU A 1 98 ? -14.201 -0.467 6.885 1.00 96.88 98 GLU A C 1
ATOM 778 O O . GLU A 1 98 ? -14.740 -0.588 7.983 1.00 96.88 98 GLU A O 1
ATOM 783 N N . ASP A 1 99 ? -13.585 -1.489 6.290 1.00 97.62 99 ASP A N 1
ATOM 784 C CA . ASP A 1 99 ? -13.524 -2.848 6.840 1.00 97.62 99 ASP A CA 1
ATOM 785 C C . ASP A 1 99 ? -12.788 -2.877 8.185 1.00 97.62 99 ASP A C 1
ATOM 787 O O . ASP A 1 99 ? -13.242 -3.486 9.158 1.00 97.62 99 ASP A O 1
ATOM 791 N N . VAL A 1 100 ? -11.664 -2.159 8.285 1.00 98.06 100 VAL A N 1
ATOM 792 C CA . VAL A 1 100 ? -10.923 -2.026 9.548 1.00 98.06 100 VAL A CA 1
ATOM 793 C C . VAL A 1 100 ? -11.760 -1.278 10.589 1.00 98.06 100 VAL A C 1
ATOM 795 O O . VAL A 1 100 ? -11.776 -1.671 11.757 1.00 98.06 100 VAL A O 1
ATOM 798 N N . ILE A 1 101 ? -12.483 -0.225 10.196 1.00 97.81 101 ILE A N 1
ATOM 799 C CA . ILE A 1 101 ? -13.392 0.505 11.095 1.00 97.81 101 ILE A CA 1
ATOM 800 C C . ILE A 1 101 ? -14.532 -0.404 11.573 1.00 97.81 101 ILE A C 1
ATOM 802 O O . ILE A 1 101 ? -14.851 -0.399 12.764 1.00 97.81 101 ILE A O 1
ATOM 806 N N . ALA A 1 102 ? -15.127 -1.201 10.685 1.00 97.00 102 ALA A N 1
ATOM 807 C CA . ALA A 1 102 ? -16.175 -2.158 11.021 1.00 97.00 102 ALA A CA 1
ATOM 808 C C . ALA A 1 102 ? -15.673 -3.196 12.037 1.00 97.00 102 ALA A C 1
ATOM 810 O O . ALA A 1 102 ? -16.273 -3.346 13.103 1.00 97.00 102 ALA A O 1
ATOM 811 N N . ALA A 1 103 ? -14.503 -3.794 11.795 1.00 97.06 103 ALA A N 1
ATOM 812 C CA . ALA A 1 103 ? -13.877 -4.738 12.721 1.00 97.06 103 ALA A CA 1
ATOM 813 C C . ALA A 1 103 ? -13.583 -4.116 14.103 1.00 97.06 103 ALA A C 1
ATOM 815 O O . ALA A 1 103 ? -13.679 -4.781 15.138 1.00 97.06 103 ALA A O 1
ATOM 816 N N . LEU A 1 104 ? -13.237 -2.826 14.156 1.00 97.12 104 LEU A N 1
ATOM 817 C CA . LEU A 1 104 ? -13.055 -2.098 15.415 1.00 97.12 104 LEU A CA 1
ATOM 818 C C . LEU A 1 104 ? -14.379 -1.868 16.155 1.00 97.12 104 LEU A C 1
ATOM 820 O O . LEU A 1 104 ? -14.426 -2.024 17.379 1.00 97.12 104 LEU A O 1
ATOM 824 N N . LYS A 1 105 ? -15.454 -1.534 15.431 1.00 95.94 105 LYS A N 1
ATOM 825 C CA . LYS A 1 105 ? -16.800 -1.366 16.003 1.00 95.94 105 LYS A CA 1
ATOM 826 C C . LYS A 1 105 ? -17.331 -2.676 16.583 1.00 95.94 105 LYS A C 1
ATOM 828 O O . LYS A 1 105 ? -17.828 -2.671 17.705 1.00 95.94 105 LYS A O 1
ATOM 833 N N . GLU A 1 106 ? -17.150 -3.796 15.884 1.00 95.62 106 GLU A N 1
ATOM 834 C CA . GLU A 1 106 ? -17.513 -5.137 16.375 1.00 95.62 106 GLU A CA 1
ATOM 835 C C . GLU A 1 106 ? -16.820 -5.483 17.701 1.00 95.62 106 GLU A C 1
ATOM 837 O O . GLU A 1 106 ? -17.386 -6.144 18.570 1.00 95.62 106 GLU A O 1
ATOM 842 N N . ARG A 1 107 ? -15.605 -4.964 17.900 1.00 94.31 107 ARG A N 1
ATOM 843 C CA . ARG A 1 107 ? -14.807 -5.134 19.124 1.00 94.31 107 ARG A CA 1
ATOM 844 C C . ARG A 1 107 ? -15.092 -4.083 20.196 1.00 94.31 107 ARG A C 1
ATOM 846 O O . ARG A 1 107 ? -14.359 -4.008 21.188 1.00 94.31 107 ARG A O 1
ATOM 853 N N . GLN A 1 108 ? -16.145 -3.286 20.008 1.00 93.94 108 GLN A N 1
ATOM 854 C CA . GLN A 1 108 ? -16.591 -2.239 20.928 1.00 93.94 108 GLN A CA 1
ATOM 855 C C . GLN A 1 108 ? -15.498 -1.195 21.201 1.00 93.94 108 GLN A C 1
ATOM 857 O O . GLN A 1 108 ? -15.322 -0.727 22.326 1.00 93.94 108 GLN A O 1
ATOM 862 N N . ILE A 1 109 ? -14.715 -0.853 20.173 1.00 94.94 109 ILE A N 1
ATOM 863 C CA . ILE A 1 109 ? -13.777 0.264 20.249 1.00 94.94 109 ILE A CA 1
ATOM 864 C C . ILE A 1 109 ? -14.546 1.560 19.998 1.00 94.94 109 ILE A C 1
ATOM 866 O O . ILE A 1 109 ? -15.001 1.836 18.887 1.00 94.94 109 ILE A O 1
ATOM 870 N N . GLU A 1 110 ? -14.679 2.365 21.047 1.00 90.94 110 GLU A N 1
ATOM 871 C CA . GLU A 1 110 ? -15.303 3.683 20.967 1.00 90.94 110 GLU A CA 1
ATOM 872 C C . GLU A 1 110 ? -14.548 4.610 20.010 1.00 90.94 110 GLU A C 1
ATOM 874 O O . GLU A 1 110 ? -13.319 4.566 19.907 1.00 90.94 110 GLU A O 1
ATOM 879 N N . ASN A 1 111 ? -15.294 5.490 19.337 1.00 89.62 111 ASN A N 1
ATOM 880 C CA . ASN A 1 111 ? -14.757 6.491 18.414 1.00 89.62 111 ASN A CA 1
ATOM 881 C C . ASN A 1 111 ? -13.868 5.906 17.298 1.00 89.62 111 ASN A C 1
ATOM 883 O O . ASN A 1 111 ? -12.958 6.589 16.828 1.00 89.62 111 ASN A O 1
ATOM 887 N N . ALA A 1 112 ? -14.127 4.674 16.839 1.00 93.25 112 ALA A N 1
ATOM 888 C CA . ALA A 1 112 ? -13.366 4.032 15.759 1.00 93.25 112 ALA A CA 1
ATOM 889 C C . ALA A 1 112 ? -13.267 4.902 14.487 1.00 93.25 112 ALA A C 1
ATOM 891 O O . ALA A 1 112 ? -12.212 4.954 13.864 1.00 93.25 112 ALA A O 1
ATOM 892 N N . GLU A 1 113 ? -14.318 5.663 14.162 1.00 94.25 113 GLU A N 1
ATOM 893 C CA . GLU A 1 113 ? -14.335 6.612 13.033 1.00 94.25 113 GLU A CA 1
ATOM 894 C C . GLU A 1 113 ? -13.233 7.676 13.106 1.00 94.25 113 GLU A C 1
ATOM 896 O O . GLU A 1 113 ? -12.659 8.062 12.090 1.00 94.25 113 GLU A O 1
ATOM 901 N N . SER A 1 114 ? -12.867 8.119 14.313 1.00 94.88 114 SER A N 1
ATOM 902 C CA . SER A 1 114 ? -11.786 9.098 14.497 1.00 94.88 114 SER A CA 1
ATOM 903 C C . SER A 1 114 ? -10.417 8.565 14.060 1.00 94.88 114 SER A C 1
ATOM 905 O O . SER A 1 114 ? -9.490 9.339 13.824 1.00 94.88 114 SER A O 1
ATOM 907 N N . LEU A 1 115 ? -10.281 7.241 13.918 1.00 95.62 115 LEU A N 1
ATOM 908 C CA . LEU A 1 115 ? -9.055 6.580 13.483 1.00 95.62 115 LEU A CA 1
ATOM 909 C C . LEU A 1 115 ? -8.956 6.457 11.960 1.00 95.62 115 LEU A C 1
ATOM 911 O O . LEU A 1 115 ? -7.908 6.031 11.482 1.00 95.62 115 LEU A O 1
ATOM 915 N N . LYS A 1 116 ? -9.984 6.846 11.194 1.00 96.31 116 LYS A N 1
ATOM 916 C CA . LYS A 1 116 ? -10.050 6.666 9.736 1.00 96.31 116 LYS A CA 1
ATOM 917 C C . LYS A 1 116 ? -8.792 7.141 9.007 1.00 96.31 116 LYS A C 1
ATOM 919 O O . LYS A 1 116 ? -8.157 6.359 8.303 1.00 96.31 116 LYS A O 1
ATOM 924 N N . SER A 1 117 ? -8.363 8.382 9.243 1.00 95.25 117 SER A N 1
ATOM 925 C CA . SER A 1 117 ? -7.149 8.928 8.616 1.00 95.25 117 SER A CA 1
ATOM 926 C C . SER A 1 117 ? -5.892 8.145 9.005 1.00 95.25 117 SER A C 1
ATOM 928 O O . SER A 1 117 ? -5.029 7.888 8.171 1.00 95.25 117 SER A O 1
ATOM 930 N N . ARG A 1 118 ? -5.796 7.712 10.269 1.00 96.06 118 ARG A N 1
ATOM 931 C CA . ARG A 1 118 ? -4.667 6.913 10.764 1.00 96.06 118 ARG A CA 1
ATOM 932 C C . ARG A 1 118 ? -4.649 5.513 10.146 1.00 96.06 118 ARG A C 1
ATOM 934 O O . ARG A 1 118 ? -3.575 5.017 9.814 1.00 96.06 118 ARG A O 1
ATOM 941 N N . ILE A 1 119 ? -5.813 4.887 9.989 1.00 98.19 119 ILE A N 1
ATOM 942 C CA . ILE A 1 119 ? -5.979 3.581 9.342 1.00 98.19 119 ILE A CA 1
ATOM 943 C C . ILE A 1 119 ? -5.544 3.672 7.883 1.00 98.19 119 ILE A C 1
ATOM 945 O O . ILE A 1 119 ? -4.691 2.893 7.464 1.00 98.19 119 ILE A O 1
ATOM 949 N N . HIS A 1 120 ? -6.048 4.662 7.142 1.00 97.94 120 HIS A N 1
ATOM 950 C CA . HIS A 1 120 ? -5.694 4.861 5.737 1.00 97.94 120 HIS A CA 1
ATOM 951 C C . HIS A 1 120 ? -4.182 5.026 5.549 1.00 97.94 120 HIS A C 1
ATOM 953 O O . HIS A 1 120 ? -3.572 4.314 4.749 1.00 97.94 120 HIS A O 1
ATOM 959 N N . VAL A 1 121 ? -3.550 5.888 6.353 1.00 97.75 121 VAL A N 1
ATOM 960 C CA . VAL A 1 121 ? -2.089 6.074 6.342 1.00 97.75 121 VAL A CA 1
ATOM 961 C C . VAL A 1 121 ? -1.362 4.767 6.653 1.00 97.75 121 VAL A C 1
ATOM 963 O O . VAL A 1 121 ? -0.370 4.437 6.001 1.00 97.75 12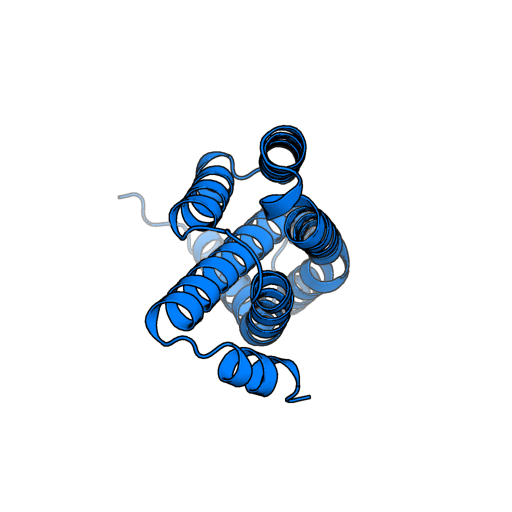1 VAL A O 1
ATOM 966 N N . ARG A 1 122 ? -1.852 3.986 7.621 1.00 98.19 122 ARG A N 1
ATOM 967 C CA . ARG A 1 122 ? -1.210 2.727 8.000 1.00 98.19 122 ARG A CA 1
ATOM 968 C C . ARG A 1 122 ? -1.320 1.664 6.908 1.00 98.19 122 ARG A C 1
ATOM 970 O O . ARG A 1 122 ? -0.332 0.979 6.650 1.00 98.19 122 ARG A O 1
ATOM 977 N N . LEU A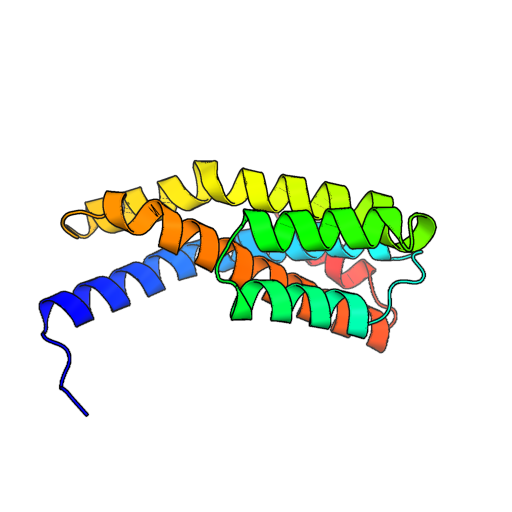 1 123 ? -2.470 1.558 6.247 1.00 98.50 123 LEU A N 1
ATOM 978 C CA . LEU A 1 123 ? -2.672 0.676 5.096 1.00 98.50 123 LEU A CA 1
ATOM 979 C C . LEU A 1 123 ? -1.755 1.070 3.932 1.00 98.50 123 LEU A C 1
ATOM 981 O O . LEU A 1 123 ? -1.082 0.204 3.378 1.00 98.50 123 LEU A O 1
ATOM 985 N N . MET A 1 124 ? -1.647 2.368 3.624 1.00 98.38 124 MET A N 1
ATOM 986 C CA . MET A 1 124 ? -0.703 2.894 2.628 1.00 98.38 124 MET A CA 1
ATOM 987 C C . MET A 1 124 ? 0.743 2.486 2.943 1.00 98.38 124 MET A C 1
ATOM 989 O O . MET A 1 124 ? 1.449 1.980 2.073 1.00 98.38 124 MET A O 1
ATOM 993 N N . GLN A 1 125 ? 1.194 2.685 4.184 1.00 98.56 125 GLN A N 1
ATOM 994 C CA . GLN A 1 125 ? 2.558 2.339 4.601 1.00 98.56 125 GLN A CA 1
ATOM 995 C C . GLN A 1 125 ? 2.832 0.835 4.504 1.00 98.56 125 GLN A C 1
ATOM 997 O O . GLN A 1 125 ? 3.901 0.430 4.047 1.00 98.56 125 GLN A O 1
ATOM 1002 N N . LEU A 1 126 ? 1.871 0.001 4.916 1.00 98.50 126 LEU A N 1
ATOM 1003 C CA . LEU A 1 126 ? 1.974 -1.454 4.796 1.00 98.50 126 LEU A CA 1
ATOM 1004 C C . LEU A 1 126 ? 2.058 -1.875 3.328 1.00 98.50 126 LEU A C 1
ATOM 1006 O O . LEU A 1 126 ? 2.986 -2.594 2.961 1.00 98.50 126 LEU A O 1
ATOM 1010 N N . TYR A 1 127 ? 1.149 -1.376 2.489 1.00 98.62 127 TYR A N 1
ATOM 1011 C CA . TYR A 1 127 ? 1.139 -1.619 1.048 1.00 98.62 127 TYR A CA 1
ATOM 1012 C C . TYR A 1 127 ? 2.477 -1.252 0.392 1.00 98.62 127 TYR A C 1
ATOM 1014 O O . TYR A 1 127 ? 3.097 -2.101 -0.246 1.00 98.62 127 TYR A O 1
ATOM 1022 N N . LEU A 1 128 ? 2.986 -0.036 0.619 1.00 98.69 128 LEU A N 1
ATOM 1023 C CA . LEU A 1 128 ? 4.276 0.398 0.068 1.00 98.69 128 LEU A CA 1
ATOM 1024 C C . LEU A 1 128 ? 5.445 -0.431 0.619 1.00 98.69 128 LEU A C 1
ATOM 1026 O O . LEU A 1 128 ? 6.403 -0.712 -0.100 1.00 98.69 128 LEU A O 1
ATOM 1030 N N . GLY A 1 129 ? 5.360 -0.871 1.876 1.00 98.56 129 GLY A N 1
ATOM 1031 C CA . GLY A 1 129 ? 6.332 -1.778 2.482 1.00 98.56 129 GLY A CA 1
ATOM 1032 C C . GLY A 1 129 ? 6.352 -3.160 1.822 1.00 98.56 129 GLY A C 1
ATOM 1033 O O . GLY A 1 129 ? 7.424 -3.739 1.624 1.00 98.56 129 GLY A O 1
ATOM 1034 N N . TYR A 1 130 ? 5.188 -3.703 1.461 1.00 98.44 130 TYR A N 1
ATOM 1035 C CA . TYR A 1 130 ? 5.092 -4.943 0.689 1.00 98.44 130 TYR A CA 1
ATOM 1036 C C . TYR A 1 130 ? 5.563 -4.753 -0.751 1.00 98.44 130 TYR A C 1
ATOM 1038 O O . TYR A 1 130 ? 6.359 -5.566 -1.214 1.00 98.44 130 TYR A O 1
ATOM 1046 N N . ALA A 1 131 ? 5.194 -3.653 -1.410 1.00 98.38 131 ALA A N 1
ATOM 1047 C CA . ALA A 1 131 ? 5.636 -3.354 -2.772 1.00 98.38 131 ALA A CA 1
ATOM 1048 C C . ALA A 1 131 ? 7.165 -3.231 -2.847 1.00 98.38 131 ALA A C 1
ATOM 1050 O O . ALA A 1 131 ? 7.802 -3.835 -3.707 1.00 98.38 131 ALA A O 1
ATOM 1051 N N . ASN A 1 132 ? 7.781 -2.533 -1.888 1.00 98.56 132 ASN A N 1
ATOM 1052 C CA . ASN A 1 132 ? 9.235 -2.432 -1.804 1.00 98.56 132 ASN A CA 1
ATOM 1053 C C . ASN A 1 132 ? 9.901 -3.811 -1.640 1.00 98.56 132 ASN A C 1
ATOM 1055 O O . ASN A 1 132 ? 10.865 -4.113 -2.336 1.00 98.56 132 ASN A O 1
ATOM 1059 N N . ARG A 1 133 ? 9.379 -4.675 -0.757 1.00 98.12 133 ARG A N 1
ATOM 1060 C CA . ARG A 1 133 ? 9.920 -6.034 -0.559 1.00 98.12 133 ARG A CA 1
ATOM 1061 C C . ARG A 1 133 ? 9.755 -6.918 -1.795 1.00 98.12 133 ARG A C 1
ATOM 1063 O O . ARG A 1 133 ? 10.712 -7.588 -2.175 1.00 98.12 133 ARG A O 1
ATOM 1070 N N . ALA A 1 134 ? 8.581 -6.897 -2.421 1.00 97.56 134 ALA A N 1
ATOM 1071 C CA . ALA A 1 134 ? 8.292 -7.665 -3.628 1.00 97.56 134 ALA A CA 1
ATOM 1072 C C . ALA A 1 134 ? 9.195 -7.244 -4.794 1.00 97.56 134 ALA A C 1
ATOM 1074 O O . ALA A 1 134 ? 9.762 -8.095 -5.476 1.00 97.56 134 ALA A O 1
ATOM 1075 N N . PHE A 1 135 ? 9.409 -5.939 -4.975 1.00 97.75 135 PHE A N 1
ATOM 1076 C CA . PHE A 1 135 ? 10.295 -5.436 -6.019 1.00 97.75 135 PHE A CA 1
ATOM 1077 C C . PHE A 1 135 ? 11.761 -5.792 -5.778 1.00 97.75 135 PHE A C 1
ATOM 1079 O O . PHE A 1 135 ? 12.430 -6.241 -6.704 1.00 97.75 135 PHE A O 1
ATOM 1086 N N . VAL A 1 136 ? 12.255 -5.650 -4.541 1.00 97.62 136 VAL A N 1
ATOM 1087 C CA . VAL A 1 136 ? 13.622 -6.066 -4.180 1.00 97.62 136 VAL A CA 1
ATOM 1088 C C . VAL A 1 136 ? 13.816 -7.561 -4.429 1.00 97.62 136 VAL A C 1
ATOM 1090 O O . VAL A 1 136 ? 14.845 -7.957 -4.970 1.00 97.62 136 VAL A O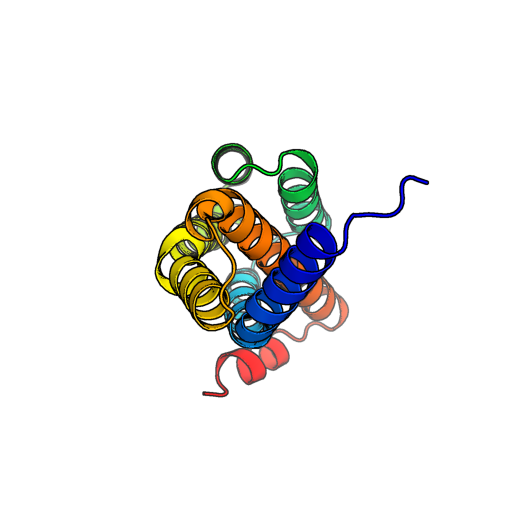 1
ATOM 1093 N N . PHE A 1 137 ? 12.835 -8.394 -4.068 1.00 96.88 137 PHE A N 1
ATOM 1094 C CA . PHE A 1 137 ? 12.869 -9.821 -4.379 1.00 96.88 137 PHE A CA 1
ATOM 1095 C C . PHE A 1 137 ? 12.987 -10.048 -5.891 1.00 96.88 137 PHE A C 1
ATOM 1097 O O . PHE A 1 137 ? 13.981 -10.621 -6.329 1.00 96.88 137 PHE A O 1
ATOM 1104 N N . ALA A 1 138 ? 12.046 -9.526 -6.684 1.00 96.12 138 ALA A N 1
ATOM 1105 C CA . ALA A 1 138 ? 12.000 -9.763 -8.126 1.00 96.12 138 ALA A CA 1
ATOM 1106 C C . ALA A 1 138 ? 13.233 -9.221 -8.868 1.00 96.12 138 ALA A C 1
ATOM 1108 O O . ALA A 1 138 ? 13.731 -9.868 -9.784 1.00 96.12 138 ALA A O 1
ATOM 1109 N N . LYS A 1 139 ? 13.788 -8.075 -8.449 1.00 94.50 139 LYS A N 1
ATOM 1110 C CA . LYS A 1 139 ? 15.051 -7.541 -8.991 1.00 94.50 139 LYS A CA 1
ATOM 1111 C C . LYS A 1 139 ? 16.243 -8.449 -8.695 1.00 94.50 139 LYS A C 1
ATOM 1113 O O . LYS A 1 139 ? 17.086 -8.631 -9.568 1.00 94.50 139 LYS A O 1
ATOM 1118 N N . LYS A 1 140 ? 16.330 -9.004 -7.483 1.00 94.75 140 LYS A N 1
ATOM 1119 C CA . LYS A 1 140 ? 17.463 -9.847 -7.068 1.00 94.75 140 LYS A CA 1
ATOM 1120 C C . LYS A 1 140 ? 17.413 -11.251 -7.650 1.00 94.75 140 LYS A C 1
ATOM 1122 O O . LYS A 1 140 ? 18.465 -11.826 -7.909 1.00 94.75 140 LYS A O 1
ATOM 1127 N N . THR A 1 141 ? 16.219 -11.807 -7.827 1.00 94.06 141 THR A N 1
ATOM 1128 C CA . THR A 1 141 ? 16.033 -13.159 -8.370 1.00 94.06 141 THR A CA 1
ATOM 1129 C C . THR A 1 141 ? 15.818 -13.170 -9.880 1.00 94.06 141 THR A C 1
ATOM 1131 O O . THR A 1 141 ? 16.004 -14.209 -10.503 1.00 94.06 141 THR A O 1
ATOM 1134 N N . GLY A 1 142 ? 15.429 -12.037 -10.473 1.00 90.19 142 GLY A N 1
ATOM 1135 C CA . GLY A 1 142 ? 14.951 -11.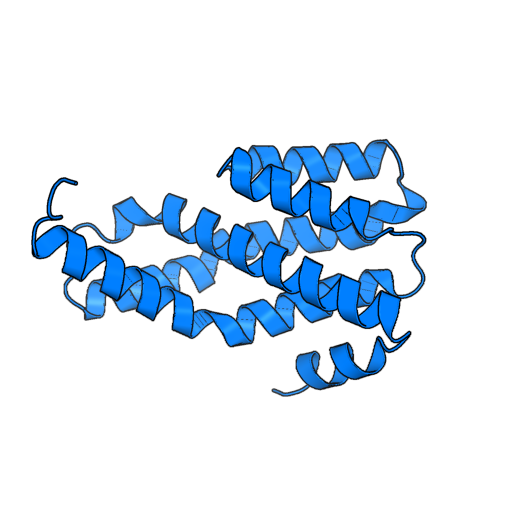972 -11.855 1.00 90.19 142 GLY A CA 1
ATOM 1136 C C . GLY A 1 142 ? 13.564 -12.596 -12.048 1.00 90.19 142 GLY A C 1
ATOM 1137 O O . GLY A 1 142 ? 13.155 -12.809 -13.185 1.00 90.19 142 GLY A O 1
ATOM 1138 N N . ASP A 1 143 ? 12.847 -12.904 -10.962 1.00 90.94 143 ASP A N 1
ATOM 1139 C CA . ASP A 1 143 ? 11.629 -13.716 -10.983 1.00 90.94 143 ASP A CA 1
ATOM 1140 C C . ASP A 1 143 ? 10.381 -12.882 -10.658 1.00 90.94 143 ASP A C 1
ATOM 1142 O O . ASP A 1 143 ? 9.925 -12.790 -9.513 1.00 90.94 143 ASP A O 1
ATOM 1146 N N . PHE A 1 144 ? 9.828 -12.250 -11.695 1.00 92.69 144 PHE A N 1
ATOM 1147 C CA . PHE A 1 144 ? 8.522 -11.589 -11.626 1.00 92.69 144 PHE A CA 1
ATOM 1148 C C . PHE A 1 144 ? 7.354 -12.582 -11.758 1.00 92.69 144 PHE A C 1
ATOM 1150 O O . PHE A 1 144 ? 6.251 -12.266 -11.308 1.00 92.69 144 PHE A O 1
ATOM 1157 N N . GLU A 1 145 ? 7.573 -13.788 -12.298 1.00 90.06 145 GLU A N 1
ATOM 1158 C CA . GLU A 1 145 ? 6.532 -14.824 -12.402 1.00 90.06 145 GLU A CA 1
ATOM 1159 C C . GLU A 1 145 ? 6.037 -15.246 -11.022 1.00 90.06 145 GLU A C 1
ATOM 1161 O O . GLU A 1 145 ? 4.830 -15.325 -10.781 1.00 90.06 145 GLU A O 1
ATOM 1166 N N . ARG A 1 146 ? 6.950 -15.393 -10.059 1.00 89.00 146 ARG A N 1
ATOM 1167 C CA . ARG A 1 146 ? 6.585 -15.735 -8.683 1.00 89.00 146 ARG A CA 1
ATOM 1168 C C . ARG A 1 146 ? 5.660 -14.705 -8.033 1.00 89.00 146 ARG A C 1
ATOM 1170 O O . ARG A 1 146 ? 4.827 -15.061 -7.200 1.00 89.00 146 ARG A O 1
ATOM 1177 N N . LEU A 1 147 ? 5.759 -13.431 -8.425 1.00 90.25 147 LEU A N 1
ATOM 1178 C CA . LEU A 1 147 ? 4.820 -12.398 -7.976 1.00 90.25 147 LEU A CA 1
ATOM 1179 C C . LEU A 1 147 ? 3.431 -12.565 -8.618 1.00 90.25 147 LEU A C 1
ATOM 1181 O O . LEU A 1 147 ? 2.422 -12.281 -7.962 1.00 90.25 147 LEU A O 1
ATOM 1185 N N . ARG A 1 148 ? 3.354 -13.042 -9.871 1.00 89.19 148 ARG A N 1
ATOM 1186 C CA . ARG A 1 148 ? 2.079 -13.332 -10.556 1.00 89.19 148 ARG A CA 1
ATOM 1187 C C . ARG A 1 148 ? 1.328 -14.475 -9.903 1.00 89.19 148 ARG A C 1
ATOM 1189 O O . ARG A 1 148 ? 0.121 -14.346 -9.721 1.00 89.19 148 ARG A O 1
ATOM 1196 N N . GLU A 1 149 ? 2.018 -15.544 -9.515 1.00 87.69 149 GLU A N 1
ATOM 1197 C CA . GLU A 1 149 ? 1.399 -16.701 -8.853 1.00 87.69 149 GLU A CA 1
ATOM 1198 C C . GLU A 1 149 ? 0.649 -16.278 -7.584 1.00 87.69 149 GLU A C 1
ATOM 1200 O O . GLU A 1 149 ? -0.527 -16.592 -7.412 1.00 87.69 149 GLU A O 1
ATOM 1205 N N . VAL A 1 150 ? 1.289 -15.461 -6.743 1.00 80.19 150 VAL A N 1
ATOM 1206 C CA . VAL A 1 150 ? 0.674 -14.924 -5.517 1.00 80.19 150 VAL A CA 1
ATOM 1207 C C . VAL A 1 150 ? -0.482 -13.967 -5.831 1.00 80.19 150 VAL A C 1
ATOM 1209 O O . VAL A 1 150 ? -1.454 -13.901 -5.087 1.00 80.19 150 VAL A O 1
ATOM 1212 N N . SER A 1 151 ? -0.396 -13.225 -6.936 1.00 76.88 151 SER A N 1
ATOM 1213 C CA . SER A 1 151 ? -1.423 -12.252 -7.342 1.00 76.88 151 SER A CA 1
ATOM 1214 C C . SER A 1 151 ? -2.661 -12.884 -7.990 1.00 76.88 151 SER A C 1
ATOM 1216 O O . SER A 1 151 ? -3.704 -12.222 -8.046 1.00 76.88 151 SER A O 1
ATOM 1218 N N . SER A 1 152 ? -2.516 -14.115 -8.498 1.00 68.69 152 SER A N 1
ATOM 1219 C CA . SER A 1 152 ? -3.530 -14.883 -9.239 1.00 68.69 152 SER A CA 1
ATOM 1220 C C . SER A 1 152 ? -4.215 -15.953 -8.385 1.00 68.69 152 SER A C 1
ATOM 1222 O O . SER A 1 152 ? -5.202 -16.533 -8.824 1.00 68.69 152 SER A O 1
ATOM 1224 N N . GLY A 1 153 ? -3.708 -16.220 -7.177 1.00 55.06 153 GLY A N 1
ATOM 1225 C CA . GLY A 1 153 ? -4.359 -17.079 -6.190 1.00 55.06 153 GLY A CA 1
ATOM 1226 C C . GLY A 1 153 ? -5.530 -16.366 -5.515 1.00 55.06 153 GLY A C 1
ATOM 1227 O O . GLY A 1 153 ? -5.358 -15.787 -4.442 1.00 55.06 153 GLY A O 1
ATOM 1228 N N . ALA A 1 154 ? -6.693 -16.403 -6.165 1.00 42.16 154 ALA A N 1
ATOM 1229 C CA . ALA A 1 154 ? -8.016 -16.172 -5.588 1.00 42.16 154 ALA A CA 1
ATOM 1230 C C . ALA A 1 154 ? -9.002 -17.157 -6.226 1.00 42.16 154 ALA A C 1
ATOM 1232 O O . ALA A 1 154 ? -9.047 -17.199 -7.477 1.00 42.16 154 ALA A O 1
#

Mean predicted aligned error: 3.91 Å

Foldseek 3Di:
DDDDDPLVVLLVVLLVVLLVVCLLVLLLLLLVLLLQQLVAPDDLVNLVVLLVQLVVVLDLVSSLVVLVVCCVVPVRRRVVSSVSLNVVLVVLLPPVLVSSLVSCVVVVNPPSVVCSSVSSSVSSSSSSVSNSVSNVVCVVVVDSVVSVVSNVPD

Secondary structure (DSSP, 8-state):
-PPPPHHHHHHHHHHHHHHHTTHHHHHHHHHHHHHTTTTS---HHHHHHHHHHHHHH--HHHHHHHHHHHHHHSHHHHHHHHHHHHHHHHHHTTHHHHHHHHHHHHTT-TTGGGGHHHHHHHHHHHHHHHHHHHHHHHHHH--SHHHHHHHH--

Sequence (154 aa):
MSQLDPVTLKRELALKQALDTQLDALVQRANRAVLVLEKSRMEESGLRNLLNTAMESGSFEVTANFIRYQIGRSRETWQSFGHHVIDDLYALGKEPTEDVIAALKERQIENAESLKSRIHVRLMQLYLGYANRAFVFAKKTGDFERLREVSSGA

Nearest PDB structures (foldseek):
  8auw-assembly1_D  TM=2.267E-01  e=3.843E-01  Homo sapiens
  8aud-assembly2_B  TM=2.315E-01  e=3.485E+00  Corynebacterium glutamicum ATCC 13032
  8aud-assembly1_A  TM=1.506E-01  e=3.660E+00  Corynebacterium glutamicum ATCC 13032

Radius of gyration: 16.71 Å; Cα contacts (8 Å, |Δi|>4): 136; chains: 1; bounding box: 35×32×50 Å

Solvent-accessible surface area (backbone atoms only — not comparable to full-atom values): 8264 Å² total; per-residue (Å²): 132,84,79,75,52,72,67,59,49,51,49,54,53,48,50,51,56,34,53,59,73,44,46,68,61,34,44,30,53,17,29,54,48,40,59,65,45,74,86,40,83,67,50,70,66,57,46,48,50,52,37,47,48,31,66,74,63,62,34,68,68,60,38,46,48,52,40,54,51,44,25,73,75,41,40,91,51,25,43,71,42,38,52,52,48,47,52,49,52,57,50,41,60,40,65,63,32,50,52,35,38,49,52,30,48,79,69,70,40,79,70,38,74,80,41,47,70,59,47,26,39,48,51,46,46,52,28,40,52,37,24,38,52,49,40,51,48,23,68,74,69,70,45,59,64,67,39,48,55,60,51,62,72,122

pLDDT: mean 93.99, std 8.73, range [42.16, 98.69]